Protein AF-A0A8J4CTE4-F1 (afdb_monomer_lite)

Radius of gyration: 14.33 Å; chains: 1; bounding box: 40×29×35 Å

Structure (mmCIF, N/CA/C/O backbone):
data_AF-A0A8J4CTE4-F1
#
_entry.id   AF-A0A8J4CTE4-F1
#
loop_
_atom_site.group_PDB
_atom_site.id
_atom_site.type_symbol
_atom_site.label_atom_id
_atom_site.label_alt_id
_atom_site.label_comp_id
_atom_site.label_asym_id
_atom_site.label_entity_id
_atom_site.label_seq_id
_atom_site.pdbx_PDB_ins_code
_atom_site.Cartn_x
_atom_site.Cartn_y
_atom_site.Cartn_z
_atom_site.occupancy
_atom_site.B_iso_or_equiv
_atom_site.auth_seq_id
_atom_site.auth_comp_id
_atom_site.auth_asym_id
_atom_site.auth_atom_id
_atom_site.pdbx_PDB_model_num
ATOM 1 N N . MET A 1 1 ? -2.935 15.580 3.932 1.00 85.38 1 MET A N 1
ATOM 2 C CA . MET A 1 1 ? -2.728 14.576 2.871 1.00 85.38 1 MET A CA 1
ATOM 3 C C . MET A 1 1 ? -1.271 14.145 2.924 1.00 85.38 1 MET A C 1
ATOM 5 O O . MET A 1 1 ? -0.450 15.025 3.173 1.00 85.38 1 MET A O 1
ATOM 9 N N . PRO A 1 2 ? -0.952 12.851 2.771 1.00 93.44 2 PRO A N 1
ATOM 10 C CA . PRO A 1 2 ? 0.431 12.385 2.664 1.00 93.44 2 PRO A CA 1
ATOM 11 C C . PRO A 1 2 ? 1.069 12.854 1.346 1.0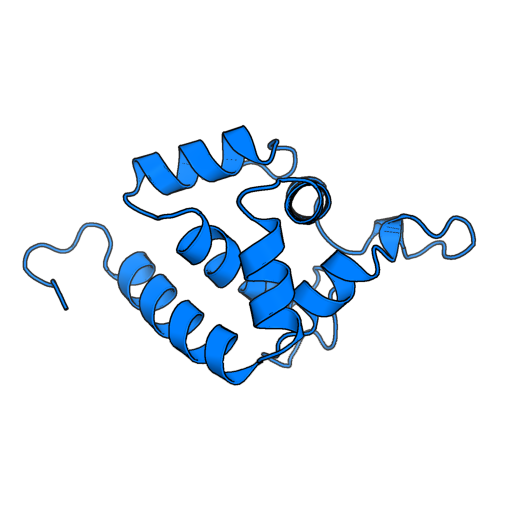0 93.44 2 PRO A C 1
ATOM 13 O O . PRO A 1 2 ? 0.362 13.041 0.357 1.00 93.44 2 PRO A O 1
ATOM 16 N N . GLY A 1 3 ? 2.386 13.068 1.336 1.00 95.81 3 GLY A N 1
ATOM 17 C CA . GLY A 1 3 ? 3.145 13.371 0.118 1.00 95.81 3 GLY A CA 1
ATOM 18 C C . GLY A 1 3 ? 3.705 12.108 -0.544 1.00 95.81 3 GLY A C 1
ATOM 19 O O . GLY A 1 3 ? 4.054 11.158 0.149 1.00 95.81 3 GLY A O 1
ATOM 20 N N . GLU A 1 4 ? 3.858 12.122 -1.872 1.00 95.56 4 GLU A N 1
ATOM 21 C CA . GLU A 1 4 ? 4.335 10.966 -2.664 1.00 95.56 4 GLU A CA 1
ATOM 22 C C . GLU A 1 4 ? 5.792 10.556 -2.369 1.00 95.56 4 GLU A C 1
ATOM 24 O O . GLU A 1 4 ? 6.198 9.448 -2.703 1.00 95.56 4 GLU A O 1
ATOM 29 N N . ASN A 1 5 ? 6.569 11.435 -1.727 1.00 97.06 5 ASN A N 1
ATOM 30 C CA . ASN A 1 5 ? 7.975 11.211 -1.363 1.00 97.06 5 ASN A CA 1
ATOM 31 C C . ASN A 1 5 ? 8.184 11.060 0.154 1.00 97.06 5 ASN A C 1
ATOM 33 O O . ASN A 1 5 ? 9.302 11.232 0.638 1.00 97.06 5 ASN A O 1
ATOM 37 N N . PHE A 1 6 ? 7.117 10.836 0.925 1.00 98.00 6 PHE A N 1
ATOM 38 C CA . PHE A 1 6 ? 7.229 10.657 2.374 1.00 98.00 6 PHE A CA 1
ATOM 39 C C . PHE A 1 6 ? 8.013 9.387 2.721 1.00 98.00 6 PHE A C 1
ATOM 41 O O . PHE A 1 6 ? 7.851 8.357 2.066 1.00 98.00 6 PHE A O 1
ATOM 48 N N . SER A 1 7 ? 8.815 9.450 3.792 1.00 98.44 7 SER A N 1
ATOM 49 C CA . SER A 1 7 ? 9.353 8.241 4.426 1.00 98.44 7 SER A CA 1
ATOM 50 C C . SER A 1 7 ? 8.229 7.408 5.048 1.00 98.44 7 SER A C 1
ATOM 52 O O . SER A 1 7 ? 7.119 7.905 5.279 1.00 98.44 7 SER A O 1
ATOM 54 N N . ALA A 1 8 ? 8.526 6.153 5.387 1.00 98.19 8 ALA A N 1
ATOM 55 C CA . ALA A 1 8 ? 7.580 5.311 6.109 1.00 98.19 8 ALA A CA 1
ATOM 56 C C . ALA A 1 8 ? 7.175 5.936 7.458 1.00 98.19 8 ALA A C 1
ATOM 58 O O . ALA A 1 8 ? 5.991 5.927 7.794 1.00 98.19 8 ALA A O 1
ATOM 59 N N . GLU A 1 9 ? 8.097 6.563 8.206 1.00 98.38 9 GLU A N 1
ATOM 60 C CA . GLU A 1 9 ? 7.728 7.257 9.448 1.00 98.38 9 GLU A CA 1
ATOM 61 C C . GLU A 1 9 ? 6.803 8.451 9.197 1.00 98.38 9 GLU A C 1
ATOM 63 O O . GLU A 1 9 ? 5.836 8.638 9.934 1.00 98.38 9 GLU A O 1
ATOM 68 N N . GLN A 1 10 ? 7.061 9.247 8.155 1.00 98.50 10 GLN A N 1
ATOM 69 C CA . GLN A 1 10 ? 6.220 10.400 7.818 1.00 98.50 10 GLN A CA 1
ATOM 70 C C . GLN A 1 10 ? 4.812 9.974 7.385 1.00 98.50 10 GLN A C 1
ATOM 72 O O . GLN A 1 10 ? 3.831 10.608 7.782 1.00 98.50 10 GLN A O 1
ATOM 77 N N . LEU A 1 11 ? 4.695 8.895 6.604 1.00 98.12 11 LEU A N 1
ATOM 78 C CA . LEU A 1 11 ? 3.405 8.303 6.251 1.00 98.12 11 LEU A CA 1
ATOM 79 C C . LEU A 1 11 ? 2.656 7.821 7.495 1.00 98.12 11 LEU A C 1
ATOM 81 O O . LEU A 1 11 ? 1.516 8.238 7.716 1.00 98.12 11 LEU A O 1
ATOM 85 N N . LYS A 1 12 ? 3.310 7.009 8.335 1.00 98.38 12 LYS A N 1
ATOM 86 C CA . LYS A 1 12 ? 2.713 6.479 9.566 1.00 98.38 12 LYS A CA 1
ATOM 87 C C . LYS A 1 12 ? 2.247 7.598 10.488 1.00 98.38 12 LYS A C 1
ATOM 89 O O . LYS A 1 12 ? 1.102 7.572 10.932 1.00 98.38 12 LYS A O 1
ATOM 94 N N . ALA A 1 13 ? 3.076 8.618 10.715 1.00 98.25 13 ALA A N 1
ATOM 95 C CA . ALA A 1 13 ? 2.703 9.782 11.515 1.00 98.25 13 ALA A CA 1
ATOM 96 C C . ALA A 1 13 ? 1.472 10.502 10.935 1.00 98.25 13 ALA A C 1
ATOM 98 O O . ALA A 1 13 ? 0.539 10.821 11.671 1.00 98.25 13 ALA A O 1
ATOM 99 N N . ASN A 1 14 ? 1.409 10.687 9.610 1.00 98.06 14 ASN A N 1
ATOM 100 C CA . ASN A 1 14 ? 0.271 11.354 8.976 1.00 98.06 14 ASN A CA 1
ATOM 101 C C . ASN A 1 14 ? -1.056 10.597 9.155 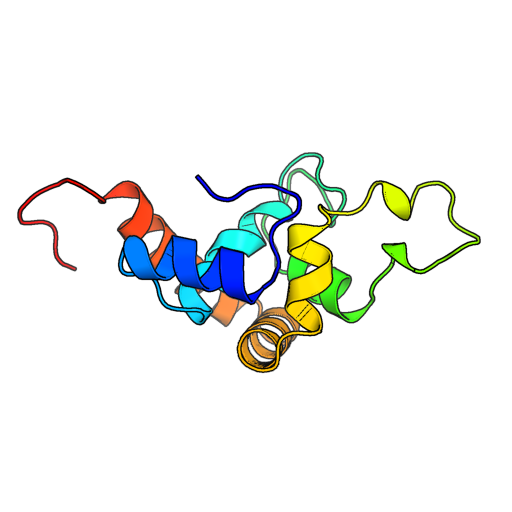1.00 98.06 14 ASN A C 1
ATOM 103 O O . ASN A 1 14 ? -2.107 11.227 9.315 1.00 98.06 14 ASN A O 1
ATOM 107 N N . PHE A 1 15 ? -1.022 9.266 9.082 1.00 97.88 15 PHE A N 1
ATOM 108 C CA . PHE A 1 15 ? -2.190 8.408 9.294 1.00 97.88 15 PHE A CA 1
ATOM 109 C C . PHE A 1 15 ? -2.564 8.317 10.779 1.00 97.88 15 PHE A C 1
ATOM 111 O O . PHE A 1 15 ? -3.746 8.423 11.117 1.00 97.88 15 PHE A O 1
ATOM 118 N N . ALA A 1 16 ? -1.573 8.242 11.670 1.00 97.62 16 ALA A N 1
ATOM 119 C CA . ALA A 1 16 ? -1.774 8.239 13.116 1.00 97.62 16 ALA A CA 1
ATOM 120 C C . ALA A 1 16 ? -2.463 9.520 13.615 1.00 97.62 16 ALA A C 1
ATOM 122 O O . ALA A 1 16 ? -3.390 9.439 14.419 1.00 97.62 16 ALA A O 1
ATOM 123 N N . GLU A 1 17 ? -2.117 10.692 13.068 1.00 96.38 17 GLU A N 1
ATOM 124 C CA . GLU A 1 17 ? -2.814 11.964 13.344 1.00 96.38 17 GLU A CA 1
ATOM 125 C C . GLU A 1 17 ? -4.317 11.928 13.005 1.00 96.38 17 GLU A C 1
ATOM 127 O O . GLU A 1 17 ? -5.091 12.735 13.515 1.00 96.38 17 GLU A O 1
ATOM 132 N N . LYS A 1 18 ? -4.744 10.997 12.143 1.00 94.56 18 LYS A N 1
ATOM 133 C CA . LYS A 1 18 ? -6.147 10.782 11.746 1.00 94.56 18 LYS A CA 1
ATOM 134 C C . LYS A 1 18 ? -6.776 9.581 12.451 1.00 94.56 18 LYS A C 1
ATOM 136 O O . LYS A 1 18 ? -7.882 9.178 12.103 1.00 94.56 18 LYS A O 1
ATOM 141 N N . GLY A 1 19 ? -6.076 9.010 13.430 1.00 96.12 19 GLY A N 1
ATOM 142 C CA . GLY A 1 19 ? -6.530 7.866 14.208 1.00 96.12 19 GLY A CA 1
ATOM 143 C C . GLY A 1 19 ? -6.373 6.519 13.504 1.00 96.12 19 GLY A C 1
ATOM 144 O O . GLY A 1 19 ? -7.073 5.584 13.886 1.00 96.12 19 GLY A O 1
ATOM 145 N N . PHE A 1 20 ? -5.505 6.400 12.494 1.00 98.06 20 PHE A N 1
ATOM 146 C CA . PHE A 1 20 ? -5.232 5.132 11.807 1.00 98.06 20 PHE A CA 1
ATOM 147 C C . PHE A 1 20 ? -3.950 4.471 12.313 1.00 98.06 20 PHE A C 1
ATOM 149 O O . PHE A 1 20 ? -2.947 5.145 12.544 1.00 98.06 20 PHE A O 1
ATOM 156 N N . SER A 1 21 ? -3.975 3.149 12.459 1.00 98.56 21 SER A N 1
ATOM 157 C CA . SER A 1 21 ? -2.782 2.351 12.752 1.00 98.56 21 SER A CA 1
ATOM 158 C C . SER A 1 21 ? -1.911 2.148 11.505 1.00 98.56 21 SER A C 1
ATOM 160 O O . SER A 1 21 ? -2.353 2.371 10.374 1.00 98.56 21 SER A O 1
ATOM 162 N N . ALA A 1 22 ? -0.681 1.657 11.695 1.00 98.56 22 ALA A N 1
ATOM 163 C CA . ALA A 1 22 ? 0.178 1.248 10.583 1.00 98.56 22 ALA A CA 1
ATOM 164 C C . ALA A 1 22 ? -0.465 0.137 9.728 1.00 98.56 22 ALA A C 1
ATOM 166 O O . ALA A 1 22 ? -0.362 0.176 8.505 1.00 98.56 22 ALA A O 1
ATOM 167 N N . GLN A 1 23 ? -1.193 -0.801 10.346 1.00 98.81 23 GLN A N 1
ATOM 168 C CA . GLN A 1 23 ? -1.945 -1.833 9.622 1.00 98.81 23 GLN A CA 1
ATOM 169 C C . GLN A 1 23 ? -3.016 -1.216 8.721 1.00 98.81 23 GLN A C 1
ATOM 171 O O . GLN A 1 23 ? -3.104 -1.562 7.548 1.00 98.81 23 GLN A O 1
ATOM 176 N N . GLU A 1 24 ? -3.823 -0.291 9.248 1.00 98.81 24 GLU A N 1
ATOM 177 C CA . GLU A 1 24 ? -4.890 0.344 8.469 1.00 98.81 24 GLU A CA 1
ATOM 178 C C . GLU A 1 24 ? -4.320 1.208 7.339 1.00 98.81 24 GLU A C 1
ATOM 180 O O . GLU A 1 24 ? -4.878 1.224 6.245 1.00 98.81 24 GLU A O 1
ATOM 185 N N . MET A 1 25 ? -3.191 1.884 7.575 1.00 98.69 25 MET A N 1
ATOM 186 C CA . MET A 1 25 ? -2.445 2.582 6.529 1.00 98.69 25 MET A CA 1
ATOM 187 C C . MET A 1 25 ? -2.011 1.612 5.419 1.00 98.69 25 MET A C 1
ATOM 189 O O . MET A 1 25 ? -2.317 1.860 4.258 1.00 98.69 25 MET A O 1
ATOM 193 N N . VAL A 1 26 ? -1.344 0.501 5.759 1.00 98.88 26 VAL A N 1
ATOM 194 C CA . VAL A 1 26 ? -0.886 -0.507 4.781 1.00 98.88 26 VAL A CA 1
ATOM 195 C C . VAL A 1 26 ? -2.060 -1.142 4.030 1.00 98.88 26 VAL A C 1
ATOM 197 O O . VAL A 1 26 ? -1.968 -1.364 2.821 1.00 98.88 26 VAL A O 1
ATOM 200 N N . ALA A 1 27 ? -3.174 -1.411 4.715 1.00 98.88 27 ALA A N 1
ATOM 201 C CA . ALA A 1 27 ? -4.396 -1.886 4.080 1.00 98.88 27 ALA A CA 1
ATOM 202 C C . ALA A 1 27 ? -4.895 -0.855 3.056 1.00 98.88 27 ALA A C 1
ATOM 204 O O . ALA A 1 27 ? -5.023 -1.177 1.880 1.00 98.88 27 ALA A O 1
ATOM 205 N N . LEU A 1 28 ? -5.090 0.407 3.459 1.00 98.69 28 LEU A N 1
ATOM 206 C CA . LEU A 1 28 ? -5.572 1.475 2.574 1.00 98.69 28 LEU A CA 1
ATOM 207 C C . LEU A 1 28 ? -4.656 1.723 1.367 1.00 98.69 28 LEU A C 1
ATOM 209 O O . LEU A 1 28 ? -5.167 1.958 0.271 1.00 98.69 28 LEU A O 1
ATOM 213 N N . SER A 1 29 ? -3.333 1.620 1.531 1.00 98.56 29 SER A N 1
ATOM 214 C CA . SER A 1 29 ? -2.378 1.731 0.420 1.00 98.56 29 SER A CA 1
ATOM 215 C C . SER A 1 29 ? -2.589 0.667 -0.665 1.00 98.56 29 SER A C 1
ATOM 217 O O . SER A 1 29 ? -2.320 0.932 -1.834 1.00 98.56 29 SER A O 1
ATOM 219 N N . GLY A 1 30 ? -3.162 -0.494 -0.320 1.00 98.44 30 GLY A N 1
ATOM 220 C CA . GLY A 1 30 ? -3.527 -1.549 -1.273 1.00 98.44 30 GLY A CA 1
ATOM 221 C C . GLY A 1 30 ? -4.487 -1.102 -2.378 1.00 98.44 30 GLY A C 1
ATOM 222 O O . GLY A 1 30 ? -4.528 -1.719 -3.442 1.00 98.44 30 GLY A O 1
ATOM 223 N N . ALA A 1 31 ? -5.195 0.022 -2.200 1.00 98.19 31 ALA A N 1
ATOM 224 C CA . ALA A 1 31 ? -5.985 0.642 -3.264 1.00 98.19 31 ALA A CA 1
ATOM 225 C C . ALA A 1 31 ? -5.164 0.975 -4.524 1.00 98.19 31 ALA A C 1
ATOM 227 O O . ALA A 1 31 ? -5.742 1.072 -5.604 1.00 98.19 31 ALA A O 1
ATOM 228 N N . HIS A 1 32 ? -3.836 1.109 -4.417 1.00 97.81 32 HIS A N 1
ATOM 229 C CA . HIS A 1 32 ? -2.938 1.328 -5.553 1.00 97.81 32 HIS A CA 1
ATOM 230 C C . HIS A 1 32 ? -2.850 0.145 -6.536 1.00 97.81 32 HIS A C 1
ATOM 232 O O . HIS A 1 32 ? -2.258 0.318 -7.601 1.00 97.81 32 HIS A O 1
ATOM 238 N N . THR A 1 33 ? -3.458 -1.016 -6.247 1.00 96.38 33 THR A N 1
ATOM 239 C CA . THR A 1 33 ? -3.680 -2.050 -7.279 1.00 96.38 33 THR A CA 1
ATOM 240 C C . THR A 1 33 ? -4.575 -1.528 -8.419 1.00 96.38 33 THR A C 1
ATOM 242 O O . THR A 1 33 ? -4.401 -1.885 -9.580 1.00 96.38 33 THR A O 1
ATOM 245 N N . LEU A 1 34 ? -5.484 -0.591 -8.113 1.00 97.38 34 LEU A N 1
ATOM 246 C CA . LEU A 1 34 ? -6.374 0.026 -9.091 1.00 97.38 34 LEU A CA 1
ATOM 247 C C . LEU A 1 34 ? -5.739 1.247 -9.765 1.00 97.38 34 LEU A C 1
ATOM 249 O O . LEU A 1 34 ? -5.088 2.091 -9.144 1.00 97.38 34 LEU A O 1
ATOM 253 N N . GLY A 1 35 ? -6.043 1.403 -11.050 1.00 94.69 35 GLY A N 1
ATOM 254 C CA . GLY A 1 35 ? -5.630 2.545 -11.848 1.00 94.69 35 GLY A CA 1
ATOM 255 C C . GLY A 1 35 ? -4.160 2.500 -12.261 1.00 94.69 35 GLY A C 1
ATOM 256 O O . GLY A 1 35 ? -3.551 1.453 -12.442 1.00 94.69 35 GLY A O 1
ATOM 257 N N . SER A 1 36 ? -3.579 3.672 -12.489 1.00 93.19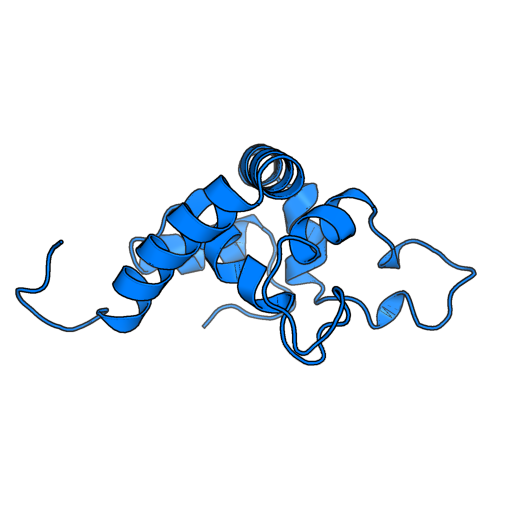 36 SER A N 1
ATOM 258 C CA . SER A 1 36 ? -2.330 3.811 -13.242 1.00 93.19 36 SER A CA 1
ATOM 259 C C . SER A 1 36 ? -1.069 3.848 -12.373 1.00 93.19 36 SER A C 1
ATOM 261 O O . SER A 1 36 ? -0.108 4.521 -12.738 1.00 93.19 36 SER A O 1
ATOM 263 N N . LYS A 1 37 ? -1.065 3.181 -11.210 1.00 93.88 37 LYS A N 1
ATOM 264 C CA . LYS A 1 37 ? 0.138 3.060 -10.363 1.00 93.88 37 LYS A CA 1
ATOM 265 C C . LYS A 1 37 ? 1.023 1.870 -10.747 1.00 93.88 37 LYS A C 1
ATOM 267 O O . LYS A 1 37 ? 2.122 1.755 -10.229 1.00 93.88 37 LYS A O 1
ATOM 272 N N . GLY A 1 38 ? 0.583 1.015 -11.673 1.00 93.31 38 GLY A N 1
ATOM 273 C CA . GLY A 1 38 ? 1.427 -0.029 -12.271 1.00 93.31 38 GLY A CA 1
ATOM 274 C C . GLY A 1 38 ? 1.612 -1.287 -11.418 1.00 93.31 38 GLY A C 1
ATOM 275 O O . GLY A 1 38 ? 2.488 -2.091 -11.716 1.00 93.31 38 GLY A O 1
ATOM 276 N N . PHE A 1 39 ? 0.799 -1.472 -10.375 1.00 93.88 39 PHE A N 1
ATOM 277 C CA . PHE A 1 39 ? 0.888 -2.599 -9.444 1.00 93.88 39 PHE A CA 1
ATOM 278 C C . PHE A 1 39 ? 0.118 -3.858 -9.874 1.00 93.88 39 PHE A C 1
ATOM 280 O O . PHE A 1 39 ? -0.004 -4.762 -9.065 1.00 93.88 39 PHE A O 1
ATOM 287 N N . GLY A 1 40 ? -0.395 -3.948 -11.105 1.00 90.94 40 GLY A N 1
ATOM 288 C CA . GLY A 1 40 ? -1.188 -5.096 -11.558 1.00 90.94 40 GLY A CA 1
ATOM 289 C C . GLY A 1 40 ? -2.150 -4.750 -12.695 1.00 90.94 40 GLY A C 1
ATOM 290 O O . GLY A 1 40 ? -1.885 -3.842 -13.488 1.00 90.94 40 GLY A O 1
ATOM 291 N N . ASP A 1 41 ? -3.268 -5.479 -12.773 1.00 95.75 41 ASP A N 1
ATOM 292 C CA . ASP A 1 41 ? -4.390 -5.120 -13.648 1.00 95.75 41 ASP A CA 1
ATOM 293 C C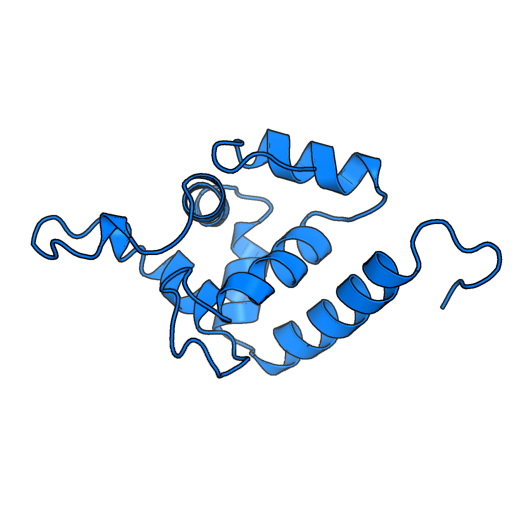 . ASP A 1 41 ? -5.096 -3.874 -13.082 1.00 95.75 41 ASP A C 1
ATOM 295 O O . ASP A 1 41 ? -5.689 -3.947 -12.006 1.00 95.75 41 ASP A O 1
ATOM 299 N N . PRO A 1 42 ? -5.109 -2.741 -13.811 1.00 96.50 42 PRO A N 1
ATOM 300 C CA . PRO A 1 42 ? -5.617 -1.468 -13.301 1.00 96.50 42 PRO A CA 1
ATOM 301 C C . PRO A 1 42 ? -7.125 -1.470 -13.002 1.00 96.50 42 PRO A C 1
ATOM 303 O O . PRO A 1 42 ? -7.640 -0.494 -12.451 1.00 96.50 42 PRO A O 1
ATOM 306 N N . THR A 1 43 ? -7.854 -2.514 -13.400 1.00 97.69 43 THR A N 1
ATOM 307 C CA . THR A 1 43 ? -9.306 -2.640 -13.216 1.00 97.69 43 THR A CA 1
ATOM 308 C C . THR A 1 43 ? -9.705 -3.716 -12.214 1.00 97.69 43 THR A C 1
ATOM 310 O O . THR A 1 43 ? -10.896 -3.882 -11.937 1.00 97.69 43 THR A O 1
ATOM 313 N N . ARG A 1 44 ? -8.732 -4.430 -11.641 1.00 97.94 44 ARG A N 1
ATOM 314 C CA . ARG A 1 44 ? -8.977 -5.525 -10.710 1.00 97.94 44 ARG A CA 1
ATOM 315 C C . ARG A 1 44 ? -8.524 -5.148 -9.309 1.00 97.94 44 ARG A C 1
ATOM 317 O O . ARG A 1 44 ? -7.387 -4.759 -9.093 1.00 97.94 44 ARG A O 1
ATOM 324 N N . PHE A 1 45 ? -9.426 -5.299 -8.345 1.00 98.31 45 PHE A N 1
ATOM 325 C CA . PHE A 1 45 ? -9.069 -5.178 -6.938 1.00 98.31 45 PHE A CA 1
ATOM 326 C C . PHE A 1 45 ? -8.637 -6.549 -6.411 1.00 98.31 45 PHE A C 1
ATOM 328 O O . PHE A 1 45 ? -9.463 -7.454 -6.285 1.00 98.31 45 PHE A O 1
ATOM 335 N N . ASP A 1 46 ? -7.343 -6.704 -6.157 1.00 98.50 46 ASP A N 1
ATOM 336 C CA . ASP A 1 46 ? -6.688 -7.905 -5.634 1.00 98.50 46 ASP A CA 1
ATOM 337 C C . ASP A 1 46 ? -5.455 -7.515 -4.793 1.00 98.50 46 ASP A C 1
ATOM 339 O O . ASP A 1 46 ? -5.235 -6.337 -4.506 1.00 98.50 46 ASP A O 1
ATOM 343 N N . ASN A 1 47 ? -4.666 -8.493 -4.347 1.00 98.56 47 ASN A N 1
ATOM 344 C CA . ASN A 1 47 ? -3.492 -8.253 -3.507 1.00 98.56 47 ASN A CA 1
ATOM 345 C C . ASN A 1 47 ? -2.174 -8.043 -4.286 1.00 98.56 47 ASN A C 1
ATOM 347 O O . ASN A 1 47 ? -1.100 -8.107 -3.675 1.00 98.56 47 ASN A O 1
ATOM 351 N N . GLU A 1 48 ? -2.215 -7.766 -5.598 1.00 98.44 48 GLU A N 1
ATOM 352 C CA . GLU A 1 48 ? -0.993 -7.650 -6.414 1.00 98.44 48 GLU A CA 1
ATOM 353 C C . GLU A 1 48 ? -0.094 -6.487 -5.963 1.00 98.44 48 GLU A C 1
ATOM 355 O O . GLU A 1 48 ? 1.129 -6.613 -6.014 1.00 98.44 48 GLU A O 1
ATOM 360 N N . TYR A 1 49 ? -0.668 -5.424 -5.383 1.00 98.62 49 TYR A N 1
ATOM 361 C CA . TYR A 1 49 ? 0.089 -4.362 -4.707 1.00 98.62 49 TYR A CA 1
ATOM 362 C C . TYR A 1 49 ? 1.142 -4.925 -3.740 1.00 98.62 49 TYR A C 1
ATOM 364 O O . TYR A 1 49 ? 2.325 -4.604 -3.846 1.00 98.62 49 TYR A O 1
ATOM 372 N N . TYR A 1 50 ? 0.748 -5.824 -2.836 1.00 98.81 50 TYR A N 1
ATOM 373 C CA . TYR A 1 50 ? 1.644 -6.378 -1.818 1.00 98.81 50 TYR A CA 1
ATOM 374 C C . TYR A 1 50 ? 2.659 -7.356 -2.411 1.00 98.81 50 TYR A C 1
ATOM 376 O O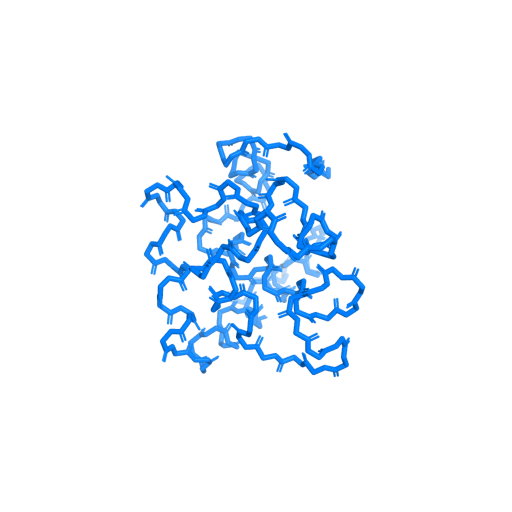 . TYR A 1 50 ? 3.833 -7.340 -2.035 1.00 98.81 50 TYR A O 1
ATOM 384 N N . LEU A 1 51 ? 2.233 -8.173 -3.379 1.00 98.62 51 LEU A N 1
ATOM 385 C CA . LEU A 1 51 ? 3.123 -9.081 -4.102 1.00 98.62 51 LEU A CA 1
ATOM 386 C C . LEU A 1 51 ? 4.222 -8.305 -4.837 1.00 98.62 51 LEU A C 1
ATOM 388 O O . LEU A 1 51 ? 5.401 -8.658 -4.756 1.00 98.62 51 LEU A O 1
ATOM 392 N N . ALA A 1 52 ? 3.857 -7.219 -5.511 1.00 97.94 52 ALA A N 1
ATOM 393 C CA . ALA A 1 52 ? 4.791 -6.331 -6.179 1.00 97.94 52 ALA A CA 1
ATOM 394 C C . ALA A 1 52 ? 5.708 -5.607 -5.185 1.00 97.94 52 ALA A C 1
ATOM 396 O O . ALA A 1 52 ? 6.908 -5.516 -5.451 1.00 97.94 52 ALA A O 1
ATOM 397 N N . LEU A 1 53 ? 5.204 -5.170 -4.021 1.00 98.44 53 LEU A N 1
ATOM 398 C CA . LEU A 1 53 ? 6.050 -4.566 -2.988 1.00 98.44 53 LEU A CA 1
ATOM 399 C C . LEU A 1 53 ? 7.171 -5.503 -2.520 1.00 98.44 53 LEU A C 1
ATOM 401 O O . LEU A 1 53 ? 8.303 -5.063 -2.329 1.00 98.44 53 LEU A O 1
ATOM 405 N N . LEU A 1 54 ? 6.879 -6.797 -2.372 1.00 98.50 54 LEU A N 1
ATOM 406 C CA . LEU A 1 54 ? 7.876 -7.799 -1.985 1.00 98.50 54 LEU A CA 1
ATOM 407 C C . LEU A 1 54 ? 8.848 -8.136 -3.125 1.00 98.50 54 LEU A C 1
ATOM 409 O O . LEU A 1 54 ? 10.030 -8.368 -2.872 1.00 98.50 54 LEU A O 1
ATOM 413 N N . ARG A 1 55 ? 8.375 -8.143 -4.379 1.00 97.12 55 ARG A N 1
ATOM 414 C CA . ARG A 1 55 ? 9.208 -8.398 -5.572 1.00 97.12 55 ARG A CA 1
ATOM 415 C C . ARG A 1 55 ? 10.117 -7.221 -5.930 1.00 97.12 55 ARG A C 1
ATOM 417 O O . ARG A 1 55 ? 11.175 -7.444 -6.511 1.00 97.12 55 ARG A O 1
ATOM 424 N N . ARG A 1 56 ? 9.709 -5.992 -5.596 1.00 96.81 56 ARG A N 1
ATOM 425 C CA . ARG A 1 56 ? 10.430 -4.733 -5.861 1.00 96.81 56 ARG A CA 1
ATOM 426 C C . ARG A 1 56 ? 10.818 -4.566 -7.338 1.00 96.81 56 ARG A C 1
ATOM 428 O O . ARG A 1 56 ? 11.997 -4.361 -7.640 1.00 96.81 56 ARG A O 1
ATOM 435 N N . PRO A 1 57 ? 9.857 -4.656 -8.281 1.00 94.88 57 PRO A N 1
ATOM 436 C CA . PRO A 1 57 ? 10.152 -4.622 -9.714 1.00 94.88 57 PRO A CA 1
ATOM 437 C C . PRO A 1 57 ? 10.853 -3.329 -10.149 1.00 94.88 57 PRO A C 1
ATOM 439 O O . PRO A 1 57 ? 11.669 -3.372 -11.063 1.00 94.88 57 PRO A O 1
ATOM 442 N N . TRP A 1 58 ? 10.625 -2.213 -9.445 1.00 94.62 58 TRP A N 1
ATOM 443 C CA . TRP A 1 58 ? 11.277 -0.918 -9.679 1.00 94.62 58 TRP A CA 1
ATOM 444 C C . TRP A 1 58 ? 12.806 -0.932 -9.530 1.00 94.62 58 TRP A C 1
ATOM 446 O O . TRP A 1 58 ? 13.477 -0.023 -10.010 1.00 94.62 58 TRP A O 1
ATOM 456 N N . ASN A 1 59 ? 13.377 -1.972 -8.917 1.00 94.44 59 ASN A N 1
ATOM 457 C CA . ASN A 1 59 ? 14.824 -2.151 -8.813 1.00 94.44 59 ASN A CA 1
ATOM 458 C C . ASN A 1 59 ? 15.440 -2.863 -10.031 1.00 94.44 59 ASN A C 1
ATOM 460 O O . ASN A 1 59 ? 16.648 -3.093 -10.036 1.00 94.44 59 ASN A O 1
ATOM 464 N N . ASN A 1 60 ? 14.652 -3.246 -11.043 1.00 92.88 60 ASN A N 1
ATOM 465 C CA . ASN A 1 60 ? 15.160 -3.918 -12.238 1.00 92.88 60 ASN A CA 1
ATOM 466 C C . ASN A 1 60 ? 15.729 -2.907 -13.256 1.00 92.88 60 ASN A C 1
ATOM 468 O O . ASN A 1 60 ? 14.957 -2.245 -13.947 1.00 92.88 60 ASN A O 1
ATOM 472 N N . PRO A 1 61 ? 17.061 -2.822 -13.440 1.00 90.19 61 PRO A N 1
ATOM 473 C CA . PRO A 1 61 ? 17.665 -1.855 -14.359 1.00 90.19 61 PRO A CA 1
ATOM 474 C C . PRO A 1 61 ? 17.452 -2.203 -15.840 1.00 90.19 61 PRO A C 1
ATOM 476 O O . PRO A 1 61 ? 17.708 -1.369 -16.704 1.00 90.19 61 PRO A O 1
ATOM 479 N N . ASN A 1 62 ? 17.016 -3.429 -16.144 1.00 93.69 62 ASN A N 1
ATOM 480 C CA . ASN A 1 62 ? 16.794 -3.899 -17.513 1.00 93.69 62 ASN A CA 1
ATOM 481 C C . ASN A 1 62 ? 15.353 -3.681 -17.995 1.00 93.69 62 ASN A C 1
ATOM 483 O O . ASN A 1 62 ? 15.038 -4.014 -19.136 1.00 93.69 62 ASN A O 1
ATOM 487 N N . ASP A 1 63 ? 14.483 -3.150 -17.139 1.00 90.56 63 ASP A N 1
ATOM 488 C CA . ASP A 1 63 ? 13.102 -2.832 -17.470 1.00 90.56 63 ASP A CA 1
ATOM 489 C C . ASP A 1 63 ? 12.915 -1.314 -17.415 1.00 90.56 63 ASP A C 1
ATOM 491 O O . ASP A 1 63 ? 12.926 -0.693 -16.354 1.00 90.56 63 ASP A O 1
ATOM 495 N N . SER A 1 64 ? 12.762 -0.696 -18.586 1.00 87.94 64 SER A N 1
ATOM 496 C CA . SER A 1 64 ? 12.608 0.755 -18.701 1.00 87.94 64 SER A CA 1
ATOM 497 C C . SER A 1 64 ? 11.305 1.274 -18.093 1.00 87.94 64 SER A C 1
ATOM 499 O O . SER A 1 64 ? 11.213 2.470 -17.815 1.00 87.94 64 SER A O 1
ATOM 501 N N . MET A 1 65 ? 10.315 0.403 -17.880 1.00 88.50 65 MET A N 1
ATOM 502 C CA . MET A 1 65 ? 9.029 0.737 -17.267 1.00 88.50 65 MET A CA 1
ATOM 503 C C . MET A 1 65 ? 9.021 0.482 -15.757 1.00 88.50 65 MET A C 1
ATOM 505 O O . MET A 1 65 ? 8.102 0.934 -15.078 1.00 88.50 65 MET A O 1
ATOM 509 N N . ALA A 1 66 ? 10.051 -0.170 -15.205 1.00 89.88 66 ALA A N 1
ATOM 510 C CA . ALA A 1 66 ? 10.148 -0.481 -13.780 1.00 89.88 66 ALA A CA 1
ATOM 511 C C . ALA A 1 66 ? 10.029 0.765 -12.889 1.00 89.88 66 ALA A C 1
ATOM 513 O O . ALA A 1 66 ? 9.370 0.730 -11.852 1.00 89.88 66 ALA A O 1
ATOM 514 N N . SER A 1 67 ? 10.606 1.890 -13.319 1.00 87.12 67 SER A N 1
ATOM 515 C CA . SER A 1 67 ? 10.539 3.169 -12.599 1.00 87.12 67 SER A CA 1
ATOM 516 C C . SER A 1 67 ? 9.144 3.807 -12.580 1.00 87.12 67 SER A C 1
ATOM 518 O O . SER A 1 67 ? 8.926 4.743 -11.816 1.00 87.12 67 SER A O 1
ATOM 520 N N . MET A 1 68 ? 8.203 3.319 -13.398 1.00 90.25 68 MET A N 1
ATOM 521 C CA . MET A 1 68 ? 6.811 3.784 -13.429 1.00 90.25 68 MET A CA 1
ATOM 522 C C . MET A 1 68 ? 5.895 3.004 -12.472 1.00 90.25 68 MET A C 1
ATOM 524 O O . MET A 1 68 ? 4.722 3.352 -12.342 1.00 90.25 68 MET A O 1
ATOM 528 N N . ILE A 1 69 ? 6.400 1.947 -11.827 1.00 95.31 69 ILE A N 1
ATOM 529 C CA . ILE A 1 69 ? 5.625 1.124 -10.895 1.00 95.31 69 ILE A CA 1
ATOM 530 C C . ILE A 1 69 ? 5.698 1.743 -9.504 1.00 95.31 69 ILE A C 1
ATOM 532 O O . ILE A 1 69 ? 6.747 1.724 -8.865 1.00 95.31 69 ILE A O 1
ATOM 536 N N . GLY A 1 70 ? 4.561 2.219 -9.012 1.00 96.50 70 GLY A N 1
ATOM 537 C CA . GLY A 1 70 ? 4.387 2.778 -7.679 1.00 96.50 70 GLY A CA 1
ATOM 538 C C . GLY A 1 70 ? 4.973 4.171 -7.485 1.00 96.50 70 GLY A C 1
ATOM 539 O O . GLY A 1 70 ? 5.577 4.765 -8.376 1.00 96.50 70 GLY A O 1
ATOM 540 N N . LEU A 1 71 ? 4.745 4.712 -6.293 1.00 96.69 71 LEU A N 1
ATOM 541 C CA . LEU A 1 71 ? 5.321 5.970 -5.830 1.00 96.69 71 LEU A CA 1
ATOM 542 C C . LEU A 1 71 ? 6.544 5.711 -4.940 1.00 96.69 71 LEU A C 1
ATOM 544 O O . LEU A 1 71 ? 6.624 4.655 -4.309 1.00 96.69 71 LEU A O 1
ATOM 548 N N . PRO A 1 72 ? 7.446 6.696 -4.768 1.00 96.94 72 PRO A N 1
ATOM 549 C CA . PRO A 1 72 ? 8.541 6.579 -3.804 1.00 96.94 72 PRO A CA 1
ATOM 550 C C . PRO A 1 72 ? 8.058 6.236 -2.386 1.00 96.94 72 PRO A C 1
ATOM 552 O O . PRO A 1 72 ? 8.681 5.437 -1.693 1.00 96.94 72 PRO A O 1
ATOM 555 N N . SER A 1 73 ? 6.905 6.771 -1.977 1.00 97.69 73 SER A N 1
ATOM 556 C CA . SER A 1 73 ? 6.270 6.462 -0.695 1.00 97.69 73 SER A CA 1
ATOM 557 C C . SER A 1 73 ? 5.745 5.024 -0.589 1.00 97.69 73 SER A C 1
ATOM 559 O O . SER A 1 73 ? 5.634 4.515 0.520 1.00 97.69 73 SER A O 1
ATOM 561 N N . ASP A 1 74 ? 5.429 4.354 -1.705 1.00 98.12 74 ASP A N 1
ATOM 562 C CA . ASP A 1 74 ? 5.117 2.916 -1.708 1.00 98.12 74 ASP A CA 1
ATOM 563 C C . ASP A 1 74 ? 6.397 2.090 -1.515 1.00 98.12 74 ASP A C 1
ATOM 565 O O . ASP A 1 74 ? 6.421 1.127 -0.749 1.00 98.12 74 ASP A O 1
ATOM 569 N N . HIS A 1 75 ? 7.484 2.486 -2.190 1.00 97.75 75 HIS A N 1
ATOM 570 C CA . HIS A 1 75 ? 8.739 1.726 -2.242 1.00 97.75 75 HIS A CA 1
ATOM 571 C C . HIS A 1 75 ? 9.445 1.597 -0.893 1.00 97.75 75 HIS A C 1
ATOM 573 O O . HIS A 1 75 ? 10.184 0.635 -0.699 1.00 97.75 75 HIS A O 1
ATOM 579 N N . VAL A 1 76 ? 9.209 2.534 0.029 1.00 98.00 76 VAL A N 1
ATOM 580 C CA . VAL A 1 76 ? 9.800 2.524 1.379 1.00 98.00 76 VAL A CA 1
ATOM 581 C C . VAL A 1 76 ? 9.042 1.640 2.373 1.00 98.00 76 VAL A C 1
ATOM 583 O O . VAL A 1 76 ? 9.606 1.252 3.393 1.00 98.00 76 VAL A O 1
ATOM 586 N N . LEU A 1 77 ? 7.776 1.299 2.107 1.00 98.50 77 LEU A N 1
ATOM 587 C CA . LEU A 1 77 ? 6.958 0.492 3.019 1.00 98.50 77 LEU A CA 1
ATOM 588 C C . LEU A 1 77 ? 7.503 -0.924 3.275 1.00 98.50 77 LEU A C 1
ATOM 590 O O . LEU A 1 77 ? 7.515 -1.329 4.437 1.00 98.50 77 LEU A O 1
ATOM 594 N N . PRO A 1 78 ? 7.968 -1.694 2.269 1.00 98.38 78 PRO A N 1
ATOM 595 C CA . PRO A 1 78 ? 8.511 -3.030 2.520 1.00 98.38 78 PRO A CA 1
ATOM 596 C C . PRO A 1 78 ? 9.870 -3.022 3.245 1.00 98.38 78 PRO A C 1
ATOM 598 O O . PRO A 1 78 ? 10.351 -4.092 3.613 1.00 98.38 78 PRO A O 1
ATOM 601 N N . ASP A 1 79 ? 10.493 -1.856 3.458 1.00 98.00 79 ASP A N 1
ATOM 602 C CA . ASP A 1 79 ? 11.718 -1.701 4.259 1.00 98.00 79 ASP A CA 1
ATOM 603 C C . ASP A 1 79 ? 11.446 -1.286 5.715 1.00 98.00 79 ASP A C 1
ATOM 605 O O . ASP A 1 79 ? 12.335 -1.384 6.562 1.00 98.00 79 ASP A O 1
ATOM 609 N N . ASP A 1 80 ? 10.223 -0.850 6.031 1.00 98.62 80 ASP A N 1
ATOM 610 C CA . ASP A 1 80 ? 9.836 -0.468 7.388 1.00 98.62 80 ASP A CA 1
ATOM 611 C C . ASP A 1 80 ? 9.430 -1.705 8.215 1.00 98.62 80 ASP A C 1
ATOM 613 O O . ASP A 1 80 ? 8.532 -2.453 7.813 1.00 98.62 80 ASP A O 1
ATOM 617 N N . PRO A 1 81 ? 10.036 -1.932 9.396 1.00 98.50 81 PRO A N 1
ATOM 618 C CA . PRO A 1 81 ? 9.820 -3.149 10.180 1.00 98.50 81 PRO A CA 1
ATOM 619 C C . PRO A 1 81 ? 8.407 -3.270 10.769 1.00 98.50 81 PRO A C 1
ATOM 621 O O . PRO A 1 81 ? 7.986 -4.374 11.102 1.00 98.50 81 PRO A O 1
ATOM 624 N N . GLU A 1 82 ? 7.671 -2.164 10.912 1.00 98.50 82 GLU A N 1
ATOM 625 C CA . GLU A 1 82 ? 6.286 -2.181 11.392 1.00 98.50 82 GLU A CA 1
ATOM 626 C C . GLU A 1 82 ? 5.303 -2.471 10.249 1.00 98.50 82 GLU A C 1
ATOM 628 O O . GLU A 1 82 ? 4.295 -3.141 10.462 1.00 98.50 82 GLU A O 1
ATOM 633 N N . CYS A 1 83 ? 5.600 -2.006 9.031 1.00 98.81 83 CYS A N 1
ATOM 634 C CA . CYS A 1 83 ? 4.760 -2.229 7.853 1.00 98.81 83 CYS A CA 1
ATOM 635 C C . CYS A 1 83 ? 4.949 -3.624 7.244 1.00 98.81 83 CYS A C 1
ATOM 637 O O . CYS A 1 83 ? 3.971 -4.249 6.821 1.00 98.81 83 CYS A O 1
ATOM 639 N N . LEU A 1 84 ? 6.191 -4.121 7.203 1.00 98.75 84 LEU A N 1
ATOM 640 C CA . LEU A 1 84 ? 6.556 -5.359 6.510 1.00 98.75 84 LEU A CA 1
ATOM 641 C C . LEU A 1 84 ? 5.704 -6.584 6.909 1.00 98.75 84 LEU A C 1
ATOM 643 O O . LEU A 1 84 ? 5.249 -7.280 5.998 1.00 98.75 84 LEU A O 1
ATOM 647 N N . PRO A 1 85 ? 5.396 -6.847 8.197 1.00 98.88 85 PRO A N 1
ATOM 648 C CA . PRO A 1 85 ? 4.562 -7.991 8.571 1.00 98.88 85 PRO A CA 1
ATOM 649 C C . PRO A 1 85 ? 3.145 -7.943 7.979 1.00 98.88 85 PRO A C 1
ATOM 651 O O . PRO A 1 85 ? 2.594 -8.979 7.611 1.00 98.88 85 PRO A O 1
ATOM 654 N N . TYR A 1 86 ? 2.550 -6.752 7.848 1.00 98.88 86 TYR A N 1
ATOM 655 C CA . TYR A 1 86 ? 1.225 -6.594 7.238 1.00 98.88 86 TYR A CA 1
ATOM 656 C C . TYR A 1 86 ? 1.282 -6.781 5.721 1.00 98.88 86 TYR A C 1
ATOM 658 O O . TYR A 1 86 ? 0.405 -7.426 5.154 1.00 98.88 86 TYR A O 1
ATOM 666 N N . ILE A 1 87 ? 2.342 -6.286 5.073 1.00 98.94 87 ILE A N 1
ATOM 667 C CA . ILE A 1 87 ? 2.583 -6.508 3.639 1.00 98.94 87 ILE A CA 1
ATOM 668 C C . ILE A 1 87 ? 2.715 -8.006 3.351 1.00 98.94 87 ILE A C 1
ATOM 670 O O . ILE A 1 87 ? 2.065 -8.509 2.440 1.00 98.94 87 ILE A O 1
ATOM 674 N N . GLN A 1 88 ? 3.513 -8.725 4.146 1.00 98.88 88 GLN A N 1
ATOM 675 C CA . GLN A 1 88 ? 3.675 -10.176 4.021 1.00 98.88 88 GLN A CA 1
ATOM 676 C C . GLN A 1 88 ? 2.344 -10.905 4.206 1.00 98.88 88 GLN A C 1
ATOM 678 O O . GLN A 1 88 ? 1.955 -11.694 3.349 1.00 98.88 88 GLN A O 1
ATOM 683 N N . ARG A 1 89 ? 1.596 -10.566 5.263 1.00 98.88 89 ARG A N 1
ATOM 684 C CA . ARG A 1 89 ? 0.268 -11.135 5.517 1.00 98.88 89 ARG A CA 1
ATOM 685 C C . ARG A 1 89 ? -0.675 -10.944 4.328 1.00 98.88 89 ARG A C 1
ATOM 687 O O . ARG A 1 89 ? -1.320 -11.897 3.918 1.00 98.88 89 ARG A O 1
ATOM 694 N N . TYR A 1 90 ? -0.773 -9.736 3.781 1.00 98.88 90 TYR A N 1
ATOM 695 C CA . TYR A 1 90 ? -1.695 -9.441 2.680 1.00 98.88 90 TYR A CA 1
ATOM 696 C C . TYR A 1 90 ? -1.243 -10.021 1.337 1.00 98.88 90 TYR A C 1
ATOM 698 O O . TYR A 1 90 ? -2.078 -10.363 0.500 1.00 98.88 90 TYR A O 1
ATOM 706 N N . ALA A 1 91 ? 0.064 -10.184 1.133 1.00 98.81 91 ALA A N 1
ATOM 707 C CA . ALA A 1 91 ? 0.600 -10.919 -0.007 1.00 98.81 91 ALA A CA 1
ATOM 708 C C . ALA A 1 91 ? 0.255 -12.420 0.055 1.00 98.81 91 ALA A C 1
ATOM 710 O O . ALA A 1 91 ? -0.032 -13.023 -0.977 1.00 98.81 91 ALA A O 1
ATOM 711 N N . GLU A 1 92 ? 0.265 -13.016 1.249 1.00 98.81 92 GLU A N 1
ATOM 712 C CA . GLU A 1 92 ? -0.052 -14.434 1.470 1.00 98.81 92 GLU A CA 1
ATOM 713 C C . GLU A 1 92 ? -1.562 -14.717 1.526 1.00 98.81 92 GLU A C 1
ATOM 715 O O . GLU A 1 92 ? -2.004 -15.787 1.106 1.00 98.81 92 GLU A O 1
ATOM 720 N N . ASP A 1 93 ? -2.354 -13.765 2.023 1.00 98.75 93 ASP A N 1
ATOM 721 C CA . ASP A 1 93 ? -3.784 -13.915 2.289 1.00 98.75 93 ASP A CA 1
ATOM 722 C C . ASP A 1 93 ? -4.575 -12.704 1.758 1.00 98.75 93 ASP A C 1
ATOM 724 O O . ASP A 1 93 ? -4.697 -11.653 2.401 1.00 98.75 93 ASP A O 1
ATOM 728 N N . GLN A 1 94 ? -5.138 -12.865 0.556 1.00 98.69 94 GLN A N 1
ATOM 729 C CA . GLN A 1 94 ? -5.973 -11.846 -0.084 1.00 98.69 94 GLN A CA 1
ATOM 730 C C . GLN A 1 94 ? -7.280 -11.590 0.686 1.00 98.69 94 GLN A C 1
ATOM 732 O O . GLN A 1 94 ? -7.766 -10.458 0.705 1.00 98.69 94 GLN A O 1
ATOM 737 N N . ASP A 1 95 ? -7.851 -12.604 1.340 1.00 98.81 95 ASP A N 1
ATOM 738 C CA . ASP A 1 95 ? -9.100 -12.441 2.087 1.00 98.81 95 ASP A CA 1
ATOM 739 C C . ASP A 1 95 ? -8.864 -11.599 3.347 1.00 98.81 95 ASP A C 1
ATOM 741 O O . ASP A 1 95 ? -9.676 -10.727 3.677 1.00 98.81 95 ASP A O 1
ATOM 745 N N . ALA A 1 96 ? -7.717 -11.777 4.013 1.00 98.81 96 ALA A N 1
ATOM 746 C CA . ALA A 1 96 ? -7.294 -10.903 5.104 1.00 98.81 96 ALA A CA 1
ATOM 747 C C . ALA A 1 96 ? -7.121 -9.449 4.641 1.00 98.81 96 ALA A C 1
ATOM 749 O O . ALA A 1 96 ? -7.558 -8.535 5.345 1.00 98.81 96 ALA A O 1
ATOM 750 N N . PHE A 1 97 ? -6.532 -9.229 3.460 1.00 98.81 97 PHE A N 1
ATOM 751 C CA . PHE A 1 97 ? -6.446 -7.893 2.866 1.00 98.81 97 PHE A CA 1
ATOM 752 C C . PHE A 1 97 ? -7.833 -7.283 2.655 1.00 98.81 97 PHE A C 1
ATOM 754 O O . PHE A 1 97 ? -8.092 -6.178 3.131 1.00 98.81 97 PHE A O 1
ATOM 761 N N . PHE A 1 98 ? -8.747 -7.995 1.996 1.00 98.81 98 PHE A N 1
ATOM 762 C CA . PHE A 1 98 ? -10.087 -7.477 1.715 1.00 98.81 98 PHE A CA 1
ATOM 763 C C . PHE A 1 98 ? -10.862 -7.150 2.994 1.00 98.81 98 PHE A C 1
ATOM 765 O O . PHE A 1 98 ? -11.507 -6.100 3.078 1.00 98.81 98 PHE A O 1
ATOM 772 N N . ALA A 1 99 ? -10.773 -8.015 4.007 1.00 98.81 99 ALA A N 1
ATOM 773 C CA . ALA A 1 99 ? -11.445 -7.812 5.284 1.00 98.81 99 ALA A CA 1
ATOM 774 C C . ALA A 1 99 ? -10.947 -6.552 6.012 1.00 98.81 99 ALA A C 1
ATOM 776 O O . ALA A 1 99 ? -11.757 -5.773 6.525 1.00 98.81 99 ALA A O 1
ATOM 777 N N . ASP A 1 100 ? -9.633 -6.332 6.051 1.00 98.81 100 ASP A N 1
ATOM 778 C CA . ASP A 1 100 ? -9.046 -5.179 6.736 1.00 98.81 100 ASP A CA 1
ATOM 779 C C . ASP A 1 100 ? -9.196 -3.889 5.922 1.00 98.81 100 ASP A C 1
ATOM 781 O O . ASP A 1 100 ? -9.539 -2.849 6.491 1.00 98.81 100 ASP A O 1
ATOM 785 N N . PHE A 1 101 ? -9.042 -3.955 4.593 1.00 98.81 101 PHE A N 1
ATOM 786 C CA . PHE A 1 101 ? -9.296 -2.823 3.701 1.00 98.81 101 PHE A CA 1
ATOM 787 C C . PHE A 1 101 ? -10.727 -2.322 3.850 1.00 98.81 101 PHE A C 1
ATOM 789 O O . PHE A 1 101 ? -10.940 -1.126 4.026 1.00 98.81 101 PHE A O 1
ATOM 796 N N . SER A 1 102 ? -11.714 -3.224 3.838 1.00 98.50 102 SER A N 1
ATOM 797 C CA . SER A 1 102 ? -13.117 -2.838 3.983 1.00 98.50 102 SER A CA 1
ATOM 798 C C . SER A 1 102 ? -13.360 -2.075 5.287 1.00 98.50 102 SER A C 1
ATOM 800 O O . SER A 1 102 ? -14.044 -1.053 5.268 1.00 98.50 102 SER A O 1
ATOM 802 N N . LYS A 1 103 ? -12.794 -2.532 6.412 1.00 98.12 103 LYS A N 1
ATOM 803 C CA . LYS A 1 103 ? -12.936 -1.855 7.713 1.00 98.12 103 LYS A CA 1
ATOM 804 C C . LYS A 1 103 ? -12.245 -0.492 7.717 1.00 98.12 103 LYS A C 1
ATOM 806 O O . LYS A 1 103 ? -12.855 0.502 8.114 1.00 98.12 103 LYS A O 1
ATOM 811 N N . ALA A 1 104 ? -10.999 -0.435 7.247 1.00 98.31 104 ALA A N 1
ATOM 812 C CA . ALA A 1 104 ? -10.218 0.796 7.208 1.00 98.31 104 ALA A CA 1
ATOM 813 C C . ALA A 1 104 ? -10.840 1.837 6.261 1.00 98.31 104 ALA A C 1
ATOM 815 O O . ALA A 1 104 ? -10.891 3.020 6.594 1.00 98.31 104 ALA A O 1
ATOM 816 N N . TYR A 1 105 ? -11.372 1.408 5.114 1.00 97.88 105 TYR A N 1
ATOM 817 C CA . TYR A 1 105 ? -12.023 2.287 4.144 1.00 97.88 105 TYR A CA 1
ATOM 818 C C . TYR A 1 105 ? -13.343 2.846 4.678 1.00 97.88 105 TYR A C 1
ATOM 820 O O . TYR A 1 105 ? -13.572 4.047 4.588 1.00 97.88 105 TYR A O 1
ATOM 828 N N . ILE A 1 106 ? -14.166 2.017 5.329 1.00 96.69 106 ILE A N 1
ATOM 829 C CA . ILE A 1 106 ? -15.385 2.473 6.013 1.00 96.69 106 ILE A CA 1
ATOM 830 C C . ILE A 1 106 ? -15.056 3.524 7.084 1.00 96.69 106 ILE A C 1
ATOM 832 O O . ILE A 1 106 ? -15.723 4.559 7.180 1.00 96.69 106 ILE A O 1
ATOM 836 N N . LYS A 1 107 ? -14.009 3.288 7.882 1.00 95.25 107 LYS A N 1
ATOM 837 C CA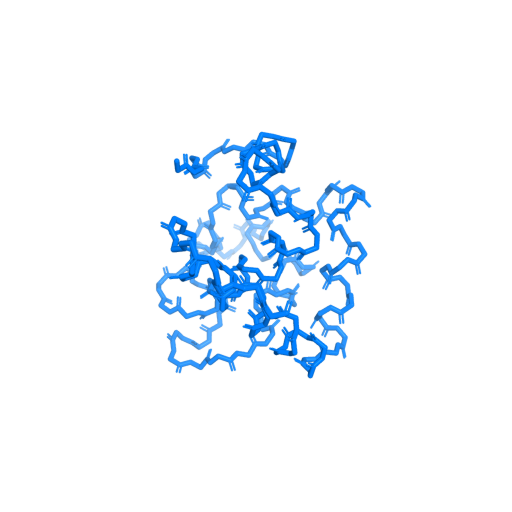 . LYS A 1 107 ? -13.520 4.256 8.871 1.00 95.25 107 LYS A CA 1
ATOM 838 C C . LYS A 1 107 ? -13.073 5.558 8.203 1.00 95.25 107 LYS A C 1
ATOM 840 O O . LYS A 1 107 ? -13.475 6.631 8.646 1.00 95.25 107 LYS A O 1
ATOM 845 N N . LEU A 1 108 ? -12.305 5.473 7.114 1.00 95.56 108 LEU A N 1
ATOM 846 C CA . LEU A 1 108 ? -11.847 6.621 6.325 1.00 95.56 108 LEU A CA 1
ATOM 847 C C . LEU A 1 108 ? -13.008 7.456 5.782 1.00 95.56 108 LEU A C 1
ATOM 849 O O . LEU A 1 108 ? -13.014 8.673 5.958 1.00 95.56 108 LEU A O 1
ATOM 853 N N . THR A 1 109 ? -14.008 6.823 5.169 1.00 95.00 109 THR A N 1
ATOM 854 C CA . THR A 1 109 ? -15.163 7.528 4.590 1.00 95.00 109 THR A CA 1
ATOM 855 C C . THR A 1 109 ? -16.085 8.142 5.638 1.00 95.00 109 THR A C 1
ATOM 857 O O . THR A 1 109 ? -16.938 8.954 5.295 1.00 95.00 109 THR A O 1
ATOM 860 N N . SER A 1 110 ? -15.916 7.773 6.907 1.00 91.81 110 SER A N 1
ATOM 861 C CA . SER A 1 110 ? -16.751 8.250 8.010 1.00 91.81 110 SER A CA 1
ATOM 862 C C . SER A 1 110 ? -16.069 9.304 8.885 1.00 91.81 110 SER A C 1
ATOM 864 O O . SER A 1 110 ? -16.655 9.773 9.864 1.00 91.81 110 SER A O 1
ATOM 866 N N . LEU A 1 111 ? -14.836 9.701 8.553 1.00 88.94 111 LEU A N 1
ATOM 867 C CA . LEU A 1 111 ? -14.129 10.759 9.271 1.00 88.94 111 LEU A CA 1
ATOM 868 C C . LEU A 1 111 ? -14.952 12.055 9.289 1.00 88.94 111 LEU A C 1
ATOM 870 O O . LEU A 1 111 ? -15.414 12.536 8.258 1.00 88.94 111 LEU A O 1
ATOM 874 N N . GLY A 1 112 ? -15.099 12.642 10.479 1.00 85.06 112 GLY A N 1
ATOM 875 C CA . GLY A 1 112 ? -15.835 13.894 10.676 1.00 85.06 112 GLY A CA 1
ATOM 876 C C . GLY A 1 112 ? -17.349 13.743 10.864 1.00 85.06 112 GLY A C 1
ATOM 877 O O . GLY A 1 112 ? -18.016 14.757 11.057 1.00 85.06 112 GLY A O 1
ATOM 878 N N . VAL A 1 113 ? -17.895 12.519 10.865 1.00 83.06 113 VAL A N 1
ATOM 879 C CA . VAL A 1 113 ? -19.318 12.257 11.146 1.00 83.06 113 VAL A CA 1
ATOM 880 C C . VAL A 1 113 ? -19.508 11.842 12.616 1.00 83.06 113 VAL A C 1
ATOM 882 O O . VAL A 1 113 ? -19.041 10.774 13.013 1.00 83.06 113 VAL A O 1
ATOM 885 N N . PRO A 1 114 ? -20.196 12.639 13.458 1.00 70.50 114 PRO A N 1
ATOM 886 C CA . PRO A 1 114 ? -20.457 12.273 14.851 1.00 70.50 114 PRO A CA 1
ATOM 887 C C . PRO A 1 114 ? -21.423 11.083 14.967 1.00 70.50 114 PRO A C 1
ATOM 889 O O . PRO A 1 114 ? -22.453 11.055 14.300 1.00 70.50 114 PRO A O 1
ATOM 892 N N . GLY A 1 115 ? -21.140 10.137 15.869 1.00 67.75 115 GLY A N 1
ATOM 893 C CA . GLY A 1 115 ? -22.082 9.073 16.257 1.00 67.75 115 GLY A CA 1
ATOM 894 C C . GLY A 1 115 ? -22.104 7.833 15.358 1.00 67.75 115 GLY A C 1
ATOM 895 O O . GLY A 1 115 ? -22.784 6.865 15.684 1.00 67.75 115 GLY A O 1
ATOM 896 N N . TRP A 1 116 ? -21.326 7.823 14.277 1.00 60.00 116 TRP A N 1
ATOM 897 C CA . TRP A 1 116 ? -20.967 6.603 13.565 1.00 60.00 116 TRP A CA 1
ATOM 898 C C . TRP A 1 116 ? -19.707 6.026 14.227 1.00 60.00 116 TRP A C 1
ATOM 900 O O . TRP A 1 116 ? -18.582 6.405 13.916 1.00 60.00 116 TRP A O 1
ATOM 910 N N . ALA A 1 117 ? -19.886 5.161 15.216 1.00 51.12 117 ALA A N 1
ATOM 911 C CA . ALA A 1 117 ? -18.836 4.255 15.659 1.00 51.12 117 ALA A CA 1
ATOM 912 C C . ALA A 1 117 ? -19.378 2.847 15.422 1.00 51.12 117 ALA A C 1
ATOM 914 O O . ALA A 1 117 ? -20.394 2.480 16.014 1.00 51.12 117 ALA A O 1
ATOM 915 N N . ALA A 1 118 ? -18.758 2.130 14.485 1.00 50.22 118 ALA A N 1
ATOM 916 C CA . ALA A 1 118 ? -18.952 0.694 14.328 1.00 50.22 118 ALA A CA 1
ATOM 917 C C . ALA A 1 118 ? -18.231 -0.051 15.457 1.00 50.22 118 ALA A C 1
ATOM 919 O O . ALA A 1 118 ? -17.126 0.407 15.837 1.00 50.22 118 ALA A O 1
#

Sequence (118 aa):
MPGENFSAEQLKANFAEKGFSAQEMVALSGAHTLGSKGFGDPTRFDNEYYLALLRRPWNNPNDSMASMIGLPSDHVLPDDPECLPYIQRYAEDQDAFFADFSKAYIKLTSLGVPGWAA

InterPro domains:
  IPR002016 Haem peroxidase [PF00141] (2-93)
  IPR002016 Haem peroxidase [PS50873] (1-118)
  IPR002207 Class I peroxidase [PR00459] (18-39)
  IPR002207 Class I peroxidase [PR00459] (89-113)
  IPR010255 Haem peroxidase superfamily [SSF48113] (1-115)
  IPR019793 Peroxidases heam-ligand binding site [PS00435] (24-34)
  IPR044831 Heme-binding peroxidase Ccp1-like [PTHR31356] (2-113)

Secondary structure (DSSP, 8-state):
---TT--HHHHHHHHHTTT--HHHHHHHHGGGGSSTTSSS-TT--SSHHHHHHHH-GGG-TT-TTGGGSS-HHHHTGGGSTTTHHHHHHHHH-HHHHHHHHHHHHHHHHTTT-TT---

Organism: NCBI:txid1737510

pLDDT: mean 94.91, std 8.25, range [50.22, 98.94]

Foldseek 3Di:
DDDLQDALVSQQVVQVVLVDHLLLSLLQVLLCCADQLAQHDNHDRWLSLLVCLVVQQLPDPVDPCSVSHHTNRSNNQCVDPRNVVSSVVCNVDRPVSVVSSVVSVVSVVCRPPPPPDD